Protein AF-A0A2J8AKF8-F1 (afdb_monomer)

pLDDT: mean 73.06, std 9.05, range [46.09, 87.94]

Sequence (111 aa):
IVLCKHRLGMICAAQGDHRSALQLLRDSRQHFGGAAEQAMLAKEADIGLAMAKFRAVDAAREPTARRLELQHEALELIRTEIEALAAAIGQGHMLVQGATRYYGQLLKLAR

Radius of gyration: 13.88 Å; Cα contacts (8 Å, |Δi|>4): 115; chains: 1; bounding box: 32×28×38 Å

Foldseek 3Di:
DLVVLLVVLLVCLVVLVLVSNLVSLVVSLVVLVPDPVSVLSNLLSQLSNLSSQLSPLDPVPDDLVVNLVSNVVSLVSNVVSLVVSCVVPNCPDPSSVVSVVVSVVSVVVSD

Structure (mmCIF, N/CA/C/O backbone):
data_AF-A0A2J8AKF8-F1
#
_entry.id   AF-A0A2J8AKF8-F1
#
loop_
_atom_site.group_PDB
_atom_site.id
_atom_site.type_symbol
_atom_site.label_atom_id
_atom_site.label_alt_id
_atom_site.label_comp_id
_atom_site.label_asym_id
_atom_site.label_entity_id
_atom_site.label_seq_id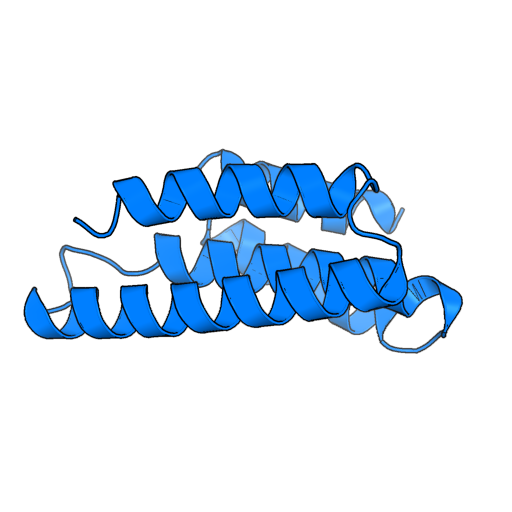
_atom_site.pdbx_PDB_ins_code
_atom_site.Cartn_x
_atom_site.Cartn_y
_atom_site.Cartn_z
_atom_site.occupancy
_atom_site.B_iso_or_equiv
_atom_site.auth_seq_id
_atom_site.auth_comp_id
_atom_site.auth_asym_id
_atom_site.auth_atom_id
_atom_site.pdbx_PDB_model_num
ATOM 1 N N . ILE A 1 1 ? 9.772 -17.707 -12.324 1.00 46.09 1 ILE A N 1
ATOM 2 C CA . ILE A 1 1 ? 8.481 -17.761 -11.579 1.00 46.09 1 ILE A CA 1
ATOM 3 C C . ILE A 1 1 ? 8.472 -16.676 -10.480 1.00 46.09 1 ILE A C 1
ATOM 5 O O . ILE A 1 1 ? 8.230 -16.951 -9.316 1.00 46.09 1 ILE A O 1
ATOM 9 N N . VAL A 1 2 ? 8.779 -15.418 -10.820 1.00 50.19 2 VAL A N 1
ATOM 10 C CA . VAL A 1 2 ? 8.905 -14.320 -9.829 1.00 50.19 2 VAL A CA 1
ATOM 11 C C . VAL A 1 2 ? 7.640 -13.454 -9.807 1.00 50.19 2 VAL A C 1
ATOM 13 O O . VAL A 1 2 ? 7.127 -13.131 -8.740 1.00 50.19 2 VAL A O 1
ATOM 16 N N . LEU A 1 3 ? 7.033 -13.247 -10.983 1.00 52.66 3 LEU A N 1
ATOM 17 C CA . LEU A 1 3 ? 5.666 -12.734 -11.160 1.00 52.66 3 LEU A CA 1
ATOM 18 C C . LEU A 1 3 ? 4.625 -13.469 -10.300 1.00 52.66 3 LEU A C 1
ATOM 20 O O . LEU A 1 3 ? 3.659 -12.853 -9.862 1.00 52.66 3 LEU A O 1
ATOM 24 N N . CYS A 1 4 ? 4.830 -14.762 -10.012 1.00 62.22 4 CYS A N 1
ATOM 25 C CA . CYS A 1 4 ? 3.920 -15.519 -9.156 1.00 62.22 4 CYS A CA 1
ATOM 26 C C . CYS A 1 4 ? 3.883 -14.989 -7.725 1.00 62.22 4 CYS A C 1
ATOM 28 O O . CYS A 1 4 ? 2.789 -14.859 -7.200 1.00 62.22 4 CYS A O 1
ATOM 30 N N . LYS A 1 5 ? 5.024 -14.666 -7.099 1.00 66.56 5 LYS A N 1
ATOM 31 C CA . LYS A 1 5 ? 5.053 -14.257 -5.682 1.00 66.56 5 LYS A CA 1
ATOM 32 C C . LYS A 1 5 ? 4.472 -12.864 -5.476 1.00 66.56 5 LYS A C 1
ATOM 34 O O . LYS A 1 5 ? 3.662 -12.685 -4.576 1.00 66.56 5 LYS A O 1
ATOM 39 N N . HIS A 1 6 ? 4.820 -11.917 -6.350 1.00 64.81 6 HIS A N 1
ATOM 40 C CA . HIS A 1 6 ? 4.238 -10.572 -6.346 1.00 64.81 6 HIS A CA 1
ATOM 41 C C . HIS A 1 6 ? 2.715 -10.625 -6.495 1.00 64.81 6 HIS A C 1
ATOM 43 O O . HIS A 1 6 ? 1.970 -10.112 -5.664 1.00 64.81 6 HIS A O 1
ATOM 49 N N . ARG A 1 7 ? 2.244 -11.336 -7.525 1.00 64.38 7 ARG A N 1
ATOM 50 C CA . ARG A 1 7 ? 0.817 -11.438 -7.828 1.00 64.38 7 ARG A CA 1
ATOM 51 C C . ARG A 1 7 ? 0.058 -12.218 -6.755 1.00 64.38 7 ARG A C 1
ATOM 53 O O . ARG A 1 7 ? -1.040 -11.806 -6.400 1.00 64.38 7 ARG A O 1
ATOM 60 N N . LEU A 1 8 ? 0.646 -13.279 -6.187 1.00 69.69 8 LEU A N 1
ATOM 61 C CA . LEU A 1 8 ? 0.079 -13.957 -5.016 1.00 69.69 8 LEU A CA 1
ATOM 62 C C . LEU A 1 8 ? 0.010 -13.016 -3.813 1.00 69.69 8 LEU A C 1
ATOM 64 O O . LEU A 1 8 ? -1.014 -12.985 -3.148 1.00 69.69 8 LEU A O 1
ATOM 68 N N . GLY A 1 9 ? 1.059 -12.234 -3.548 1.00 69.75 9 GLY A N 1
ATOM 69 C CA . GLY A 1 9 ? 1.085 -11.278 -2.442 1.00 69.75 9 GLY A CA 1
ATOM 70 C C . GLY A 1 9 ? -0.034 -10.243 -2.551 1.00 69.75 9 GLY A C 1
ATOM 71 O O . GLY A 1 9 ? -0.735 -9.985 -1.575 1.00 69.75 9 GLY A O 1
ATOM 72 N N . MET A 1 10 ? -0.272 -9.733 -3.761 1.00 69.94 10 MET A N 1
ATOM 73 C CA . MET A 1 10 ? -1.398 -8.842 -4.056 1.00 69.94 10 MET A CA 1
ATOM 74 C C . MET A 1 10 ? -2.760 -9.535 -3.888 1.00 69.94 10 MET A C 1
ATOM 76 O O . MET A 1 10 ? -3.686 -8.939 -3.341 1.00 69.94 10 MET A O 1
ATOM 80 N N . ILE A 1 11 ? -2.893 -10.799 -4.305 1.00 68.56 11 ILE A N 1
ATOM 81 C CA . ILE A 1 11 ? -4.125 -11.585 -4.117 1.00 68.56 11 ILE A CA 1
ATOM 82 C C . ILE A 1 11 ? -4.391 -11.836 -2.626 1.00 68.56 11 ILE A C 1
ATOM 84 O O . ILE A 1 11 ? -5.504 -11.597 -2.166 1.00 68.56 11 ILE A O 1
ATOM 88 N N . CYS A 1 12 ? -3.381 -12.242 -1.855 1.00 68.88 12 CYS A N 1
ATOM 89 C CA . CYS A 1 12 ? -3.478 -12.408 -0.405 1.00 68.88 12 CYS A CA 1
ATOM 90 C C . CYS A 1 12 ? -3.881 -11.089 0.271 1.00 68.88 12 CYS A C 1
ATOM 92 O O . CYS A 1 12 ? -4.768 -11.081 1.122 1.00 68.88 12 CYS A O 1
ATOM 94 N N . ALA A 1 13 ? -3.308 -9.959 -0.164 1.00 66.62 13 ALA A N 1
ATOM 95 C CA . ALA A 1 13 ? -3.668 -8.640 0.354 1.00 66.62 13 ALA A CA 1
ATOM 96 C C . ALA A 1 13 ? -5.141 -8.299 0.083 1.00 66.62 13 ALA A C 1
ATOM 98 O O . ALA A 1 13 ? -5.814 -7.752 0.958 1.00 66.62 13 ALA A O 1
ATOM 99 N N . ALA A 1 14 ? -5.644 -8.636 -1.108 1.00 64.12 14 ALA A N 1
ATOM 100 C CA . ALA A 1 14 ? -7.037 -8.425 -1.491 1.00 64.12 14 ALA A CA 1
ATOM 101 C C . ALA A 1 14 ? -8.011 -9.359 -0.752 1.00 64.12 14 ALA A C 1
ATOM 103 O O . ALA A 1 14 ? -9.133 -8.957 -0.456 1.00 64.12 14 ALA A O 1
ATOM 104 N N . GLN A 1 15 ? -7.589 -10.584 -0.429 1.00 67.69 15 GLN A N 1
ATOM 105 C CA . GLN A 1 15 ? -8.412 -11.590 0.253 1.00 67.69 15 GLN A CA 1
ATOM 106 C C . GLN A 1 15 ? -8.420 -11.462 1.784 1.00 67.69 15 GLN A C 1
ATOM 108 O O . GLN A 1 15 ? -9.110 -12.225 2.452 1.00 67.69 15 GLN A O 1
ATOM 113 N N . GLY A 1 16 ? -7.682 -10.505 2.352 1.00 60.28 16 GLY A N 1
ATOM 114 C CA . GLY A 1 16 ? -7.607 -10.322 3.804 1.00 60.28 16 GLY A CA 1
ATOM 115 C C . GLY A 1 16 ? -6.474 -11.094 4.488 1.00 60.28 16 GLY A C 1
ATOM 116 O O . GLY A 1 16 ? -6.261 -10.941 5.688 1.00 60.28 16 GLY A O 1
ATOM 117 N N . ASP A 1 17 ? -5.697 -11.888 3.747 1.00 73.06 17 ASP A N 1
ATOM 118 C CA . ASP A 1 17 ? -4.510 -12.564 4.273 1.00 73.06 17 ASP A CA 1
ATOM 119 C C . ASP A 1 17 ? -3.294 -11.628 4.228 1.00 73.06 17 ASP A C 1
ATOM 121 O O . ASP A 1 17 ? -2.377 -11.734 3.405 1.00 73.06 17 ASP A O 1
ATOM 125 N N . HIS A 1 18 ? -3.307 -10.653 5.134 1.00 74.62 18 HIS A N 1
ATOM 126 C CA . HIS A 1 18 ? -2.286 -9.611 5.204 1.00 74.62 18 HIS A CA 1
ATOM 127 C C . HIS A 1 18 ? -0.923 -10.142 5.658 1.00 74.62 18 HIS A C 1
ATOM 129 O O . HIS A 1 18 ? 0.109 -9.573 5.298 1.00 74.62 18 HIS A O 1
ATOM 135 N N . ARG A 1 19 ? -0.897 -11.248 6.412 1.00 73.62 19 ARG A N 1
ATOM 136 C CA . ARG A 1 19 ? 0.345 -11.879 6.872 1.00 73.62 19 ARG A CA 1
ATOM 137 C C . ARG A 1 19 ? 1.090 -12.516 5.703 1.00 73.62 19 ARG A C 1
ATOM 139 O O . ARG A 1 19 ? 2.270 -12.217 5.514 1.00 73.62 19 ARG A O 1
ATOM 146 N N . SER A 1 20 ? 0.402 -13.328 4.902 1.00 71.62 20 SER A N 1
ATOM 147 C CA . SER A 1 20 ? 0.994 -13.924 3.702 1.00 71.62 20 SER A CA 1
ATOM 148 C C . SER A 1 20 ? 1.343 -12.851 2.676 1.00 71.62 20 SER A C 1
ATOM 150 O O . SER A 1 20 ? 2.423 -12.899 2.091 1.00 71.62 20 SER A O 1
ATOM 152 N N . ALA A 1 21 ? 0.496 -11.826 2.520 1.00 71.38 21 ALA A N 1
ATOM 153 C CA . ALA A 1 21 ? 0.789 -10.683 1.657 1.00 71.38 21 ALA A CA 1
ATOM 154 C C . ALA A 1 21 ? 2.098 -9.979 2.038 1.00 71.38 21 ALA A C 1
ATOM 156 O O . ALA A 1 21 ? 2.952 -9.764 1.181 1.00 71.38 21 ALA A O 1
ATOM 157 N N . LEU A 1 22 ? 2.290 -9.663 3.324 1.00 72.12 22 LEU A N 1
ATOM 158 C CA . LEU A 1 22 ? 3.507 -9.011 3.815 1.00 72.12 22 LEU A CA 1
ATOM 159 C C . LEU A 1 22 ? 4.760 -9.833 3.516 1.00 72.12 22 LEU A C 1
ATOM 161 O O . LEU A 1 22 ? 5.774 -9.269 3.110 1.00 72.12 22 LEU A O 1
ATOM 165 N N . GLN A 1 23 ? 4.700 -11.148 3.715 1.00 75.94 23 GLN A N 1
ATOM 166 C CA . GLN A 1 23 ? 5.837 -12.028 3.465 1.00 75.94 23 GLN A CA 1
ATOM 167 C C . GLN A 1 23 ? 6.146 -12.127 1.965 1.00 75.94 23 GLN A C 1
ATOM 169 O O . GLN A 1 23 ? 7.276 -11.888 1.547 1.00 75.94 23 GLN A O 1
ATOM 174 N N . LEU A 1 24 ? 5.129 -12.387 1.144 1.00 75.75 24 LEU A N 1
ATOM 175 C CA . LEU A 1 24 ? 5.275 -12.550 -0.303 1.00 75.75 24 LEU A CA 1
ATOM 176 C C . LEU A 1 24 ? 5.748 -11.266 -0.997 1.00 75.75 24 LEU A C 1
ATOM 178 O O . LEU A 1 24 ? 6.572 -11.329 -1.910 1.00 75.75 24 LEU A O 1
ATOM 182 N N . LEU A 1 25 ? 5.264 -10.103 -0.551 1.00 70.44 25 LEU A N 1
ATOM 183 C CA . LEU A 1 25 ? 5.660 -8.808 -1.103 1.00 70.44 25 LEU A CA 1
ATOM 184 C C . LEU A 1 25 ? 7.054 -8.373 -0.626 1.00 70.44 25 LEU A C 1
ATOM 186 O O . LEU A 1 25 ? 7.793 -7.787 -1.414 1.00 70.44 25 LEU A O 1
ATOM 190 N N . ARG A 1 26 ? 7.470 -8.712 0.607 1.00 72.50 26 ARG A N 1
ATOM 191 C CA . ARG A 1 26 ? 8.862 -8.505 1.063 1.00 72.50 26 ARG A CA 1
ATOM 192 C C . ARG A 1 26 ? 9.853 -9.330 0.255 1.00 72.50 26 ARG A C 1
ATOM 194 O O . ARG A 1 26 ? 10.850 -8.781 -0.210 1.00 72.50 26 ARG A O 1
ATOM 201 N N . ASP A 1 27 ? 9.554 -10.609 0.056 1.00 73.06 27 ASP A N 1
ATOM 202 C CA . ASP A 1 27 ? 10.389 -11.506 -0.744 1.00 73.06 27 ASP A CA 1
ATOM 203 C C . ASP A 1 27 ? 10.466 -11.031 -2.200 1.00 73.06 27 ASP A C 1
ATOM 205 O O . ASP A 1 27 ? 11.533 -11.040 -2.812 1.00 73.06 27 ASP A O 1
ATOM 209 N N . SER A 1 28 ? 9.333 -10.575 -2.747 1.00 71.19 28 SER A N 1
ATOM 210 C CA . SER A 1 28 ? 9.259 -9.966 -4.077 1.00 71.19 28 SER A CA 1
ATOM 211 C C . SER A 1 28 ? 10.164 -8.732 -4.170 1.00 71.19 28 SER A C 1
ATOM 213 O O . SER A 1 28 ? 11.024 -8.655 -5.047 1.00 71.19 28 SER A O 1
ATOM 215 N N . ARG A 1 29 ? 10.051 -7.802 -3.214 1.00 70.81 29 ARG A N 1
ATOM 216 C CA . ARG A 1 29 ? 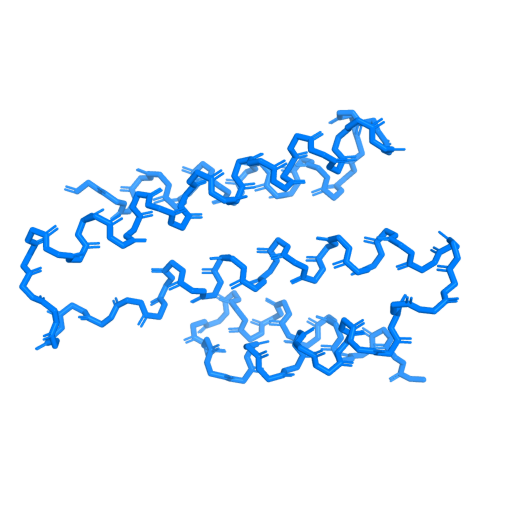10.861 -6.577 -3.164 1.00 70.81 29 ARG A CA 1
ATOM 217 C C . ARG A 1 29 ? 12.360 -6.869 -3.077 1.00 70.81 29 ARG A C 1
ATOM 219 O O . ARG A 1 29 ? 13.132 -6.249 -3.803 1.00 70.81 29 ARG A O 1
ATOM 226 N N . GLN A 1 30 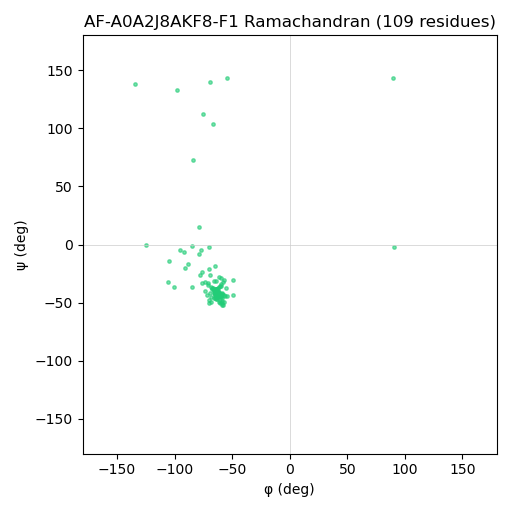? 12.782 -7.802 -2.219 1.00 71.25 30 GLN A N 1
ATOM 227 C CA . GLN A 1 30 ? 14.197 -8.184 -2.109 1.00 71.25 30 GLN A CA 1
ATOM 228 C C . GLN A 1 30 ? 14.749 -8.741 -3.422 1.00 71.25 30 GLN A C 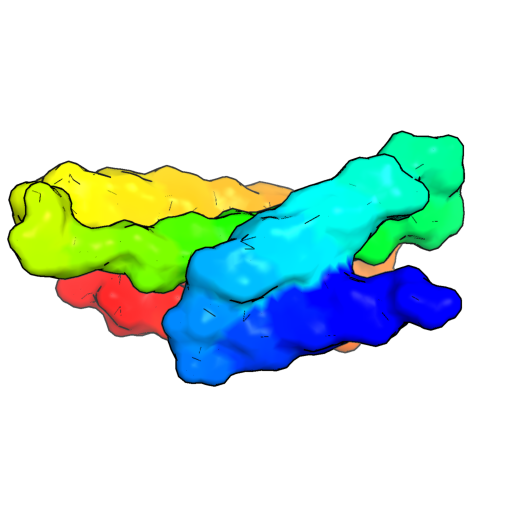1
ATOM 230 O O . GLN A 1 30 ? 15.899 -8.480 -3.763 1.00 71.25 30 GLN A O 1
ATOM 235 N N . HIS A 1 31 ? 13.929 -9.471 -4.175 1.00 68.38 31 HIS A N 1
ATOM 236 C CA . HIS A 1 31 ? 14.336 -10.035 -5.455 1.00 68.38 31 HIS A CA 1
ATOM 237 C C . HIS A 1 31 ? 14.450 -8.982 -6.570 1.00 68.38 31 HIS A C 1
ATOM 239 O O . HIS A 1 31 ? 15.297 -9.116 -7.446 1.00 68.38 31 HIS A O 1
ATOM 245 N N . PHE A 1 32 ? 13.622 -7.932 -6.532 1.00 65.56 32 PHE A N 1
ATOM 246 C CA . PHE A 1 32 ? 13.556 -6.890 -7.567 1.00 65.56 32 PHE A CA 1
ATOM 247 C C . PHE A 1 32 ? 14.398 -5.633 -7.280 1.00 65.56 32 PHE A C 1
ATOM 249 O O . PHE A 1 32 ? 14.504 -4.758 -8.136 1.00 65.56 32 PHE A O 1
ATOM 256 N N . GLY A 1 33 ? 15.032 -5.530 -6.109 1.00 58.84 33 GLY A N 1
ATOM 257 C CA . GLY A 1 33 ? 15.821 -4.356 -5.707 1.00 58.84 33 GLY A CA 1
ATOM 258 C C . GLY A 1 33 ? 17.141 -4.135 -6.465 1.00 58.84 33 GLY A C 1
ATOM 259 O O . GLY A 1 33 ? 17.833 -3.165 -6.171 1.00 58.84 33 GLY A O 1
ATOM 260 N N . GLY A 1 34 ? 17.515 -5.017 -7.403 1.00 57.25 34 GLY A N 1
ATOM 261 C CA . GLY A 1 34 ? 18.837 -5.025 -8.046 1.00 57.25 34 GLY A CA 1
ATOM 262 C C . GLY A 1 34 ? 18.922 -4.497 -9.486 1.00 57.25 34 GLY A C 1
ATOM 263 O O . GLY A 1 34 ? 20.032 -4.254 -9.951 1.00 57.25 34 GLY A O 1
ATOM 264 N N . ALA A 1 35 ? 17.810 -4.310 -10.211 1.00 54.59 35 ALA A N 1
ATOM 265 C CA . ALA A 1 35 ? 17.839 -3.916 -11.628 1.00 54.59 35 ALA A CA 1
ATOM 266 C C . ALA A 1 35 ? 16.849 -2.783 -11.953 1.00 54.59 35 ALA A C 1
ATOM 268 O O . ALA A 1 35 ? 15.703 -2.799 -11.510 1.00 54.59 35 ALA A O 1
ATOM 269 N N . ALA A 1 36 ? 17.271 -1.809 -12.769 1.00 54.47 36 ALA A N 1
ATOM 270 C CA . ALA A 1 36 ? 16.498 -0.599 -13.080 1.00 54.47 36 ALA A CA 1
ATOM 271 C C . ALA A 1 36 ? 15.131 -0.875 -13.746 1.00 54.47 36 ALA A C 1
ATOM 273 O O . ALA A 1 36 ? 14.157 -0.195 -13.439 1.00 54.47 36 ALA A O 1
ATOM 274 N N . GLU A 1 37 ? 15.014 -1.916 -14.580 1.00 51.06 37 GLU A N 1
ATOM 275 C CA . GLU A 1 37 ? 13.727 -2.351 -15.161 1.00 51.06 37 GLU A CA 1
ATOM 276 C C . GLU A 1 37 ? 12.783 -2.995 -14.128 1.00 51.06 37 GLU A C 1
ATOM 278 O O . GLU A 1 37 ? 11.566 -3.016 -14.306 1.00 51.06 37 GLU A O 1
ATOM 283 N N . GLN A 1 38 ? 13.322 -3.483 -13.009 1.00 58.38 38 GLN A N 1
ATOM 284 C CA . GLN A 1 38 ? 12.571 -4.115 -11.921 1.00 58.38 38 GLN A CA 1
ATOM 285 C C . GLN A 1 38 ? 12.149 -3.116 -10.834 1.00 58.38 38 GLN A C 1
ATOM 287 O O . GLN A 1 38 ? 11.339 -3.452 -9.967 1.00 58.38 38 GLN A O 1
ATOM 292 N N . ALA A 1 39 ? 12.609 -1.864 -10.927 1.00 61.66 39 ALA A N 1
ATOM 293 C CA . ALA A 1 39 ? 12.220 -0.780 -10.031 1.00 61.66 39 ALA A CA 1
ATOM 294 C C . ALA A 1 39 ? 10.698 -0.541 -10.025 1.00 61.66 39 ALA A C 1
ATOM 296 O O . ALA A 1 39 ? 10.134 -0.206 -8.987 1.00 61.66 39 ALA A O 1
ATOM 297 N N . MET A 1 40 ? 10.009 -0.775 -11.151 1.00 64.12 40 MET A N 1
ATOM 298 C CA . MET A 1 40 ? 8.542 -0.700 -11.218 1.00 64.12 40 MET A CA 1
ATOM 299 C C . MET A 1 40 ? 7.855 -1.768 -10.360 1.00 64.12 40 MET A C 1
ATOM 301 O O . MET A 1 40 ? 6.904 -1.461 -9.647 1.00 64.12 40 MET A O 1
ATOM 305 N N . LEU A 1 41 ? 8.353 -3.006 -10.392 1.00 64.81 41 LEU A N 1
ATOM 306 C CA . LEU A 1 41 ? 7.798 -4.116 -9.611 1.00 64.81 41 LEU A CA 1
ATOM 307 C C . LEU A 1 41 ? 8.100 -3.951 -8.119 1.00 64.81 41 LEU A C 1
ATOM 309 O O . LEU A 1 41 ? 7.261 -4.271 -7.280 1.00 64.81 41 LEU A O 1
ATOM 313 N N . ALA A 1 42 ? 9.271 -3.401 -7.788 1.00 65.62 42 ALA A N 1
ATOM 314 C CA . ALA A 1 42 ? 9.607 -3.031 -6.419 1.00 65.62 42 ALA A CA 1
ATOM 315 C C . ALA A 1 42 ? 8.649 -1.955 -5.876 1.00 65.62 42 ALA A C 1
ATOM 317 O O . ALA A 1 42 ? 8.104 -2.130 -4.789 1.00 65.62 42 ALA A O 1
ATOM 318 N N . LYS A 1 43 ? 8.357 -0.907 -6.664 1.00 67.44 43 LYS A N 1
ATOM 319 C CA . LYS A 1 43 ? 7.379 0.128 -6.285 1.00 67.44 43 LYS A CA 1
ATOM 320 C C . LYS A 1 43 ? 5.964 -0.425 -6.126 1.00 67.44 43 LYS A C 1
ATOM 322 O O . LYS A 1 43 ? 5.260 -0.070 -5.187 1.00 67.44 43 LYS A O 1
ATOM 327 N N . GLU A 1 44 ? 5.535 -1.322 -7.011 1.00 67.81 44 GLU A N 1
ATOM 328 C CA . GLU A 1 44 ? 4.225 -1.967 -6.882 1.00 67.81 44 GLU A CA 1
ATOM 329 C C . GLU A 1 44 ? 4.144 -2.834 -5.612 1.00 67.81 44 GLU A C 1
ATOM 331 O O . GLU A 1 44 ? 3.124 -2.842 -4.918 1.00 67.81 44 GLU A O 1
ATOM 336 N N . ALA A 1 45 ? 5.233 -3.526 -5.264 1.00 67.06 45 ALA A N 1
ATOM 337 C CA . ALA A 1 45 ? 5.323 -4.291 -4.025 1.00 67.06 45 ALA A CA 1
ATOM 338 C C . ALA A 1 45 ? 5.298 -3.389 -2.782 1.00 67.06 45 ALA A C 1
ATOM 340 O O . ALA A 1 45 ? 4.661 -3.749 -1.792 1.00 67.06 45 ALA A O 1
ATOM 341 N N . ASP A 1 46 ? 5.929 -2.213 -2.835 1.00 68.75 46 ASP A N 1
ATOM 342 C CA . ASP A 1 46 ? 5.910 -1.226 -1.751 1.00 68.75 46 ASP A CA 1
ATOM 343 C C . ASP A 1 46 ? 4.502 -0.685 -1.488 1.00 68.75 46 ASP A C 1
ATOM 345 O O . ASP A 1 46 ? 4.067 -0.629 -0.332 1.00 68.75 46 ASP A O 1
ATOM 349 N N . ILE A 1 47 ? 3.739 -0.414 -2.550 1.00 70.06 47 ILE A N 1
ATOM 350 C CA . ILE A 1 47 ? 2.321 -0.052 -2.451 1.00 70.06 47 ILE A CA 1
ATOM 351 C C . ILE A 1 47 ? 1.526 -1.183 -1.788 1.00 70.06 47 ILE A C 1
ATOM 353 O O . ILE A 1 47 ? 0.810 -0.948 -0.811 1.00 70.06 47 ILE A O 1
ATOM 357 N N . GLY A 1 48 ? 1.678 -2.423 -2.264 1.00 69.94 48 GLY A N 1
ATOM 358 C CA . GLY A 1 48 ? 1.003 -3.580 -1.671 1.00 69.94 48 GLY A CA 1
ATOM 359 C C . GLY A 1 48 ? 1.367 -3.790 -0.195 1.00 69.94 48 GLY A C 1
ATOM 360 O O . GLY A 1 48 ? 0.510 -4.135 0.621 1.00 69.94 48 GLY A O 1
ATOM 361 N N . LEU A 1 49 ? 2.620 -3.518 0.179 1.00 70.00 49 LEU A N 1
ATOM 362 C CA . LEU A 1 49 ? 3.101 -3.625 1.553 1.00 70.00 49 LEU A CA 1
ATOM 363 C C . LEU A 1 49 ? 2.466 -2.567 2.460 1.00 70.00 49 LEU A C 1
ATOM 365 O O . LEU A 1 49 ? 2.041 -2.877 3.575 1.00 70.00 49 LEU A O 1
ATOM 369 N N . ALA A 1 50 ? 2.399 -1.322 1.993 1.00 70.31 50 ALA A N 1
ATOM 370 C CA . ALA A 1 50 ? 1.783 -0.226 2.727 1.00 70.31 50 ALA A CA 1
ATOM 371 C C . ALA A 1 50 ? 0.273 -0.467 2.917 1.00 70.31 50 ALA A C 1
ATOM 373 O O . ALA A 1 50 ? -0.258 -0.285 4.014 1.00 70.31 50 ALA A O 1
ATOM 374 N N . MET A 1 51 ? -0.400 -1.015 1.901 1.00 71.50 51 MET A N 1
ATOM 375 C CA . MET A 1 51 ? -1.803 -1.435 1.989 1.00 71.50 51 MET A CA 1
ATOM 376 C C . MET A 1 51 ? -2.018 -2.584 2.979 1.00 71.50 51 MET A C 1
ATOM 378 O O . MET A 1 51 ? -2.965 -2.555 3.769 1.00 71.50 51 MET A O 1
ATOM 382 N N . ALA A 1 52 ? -1.139 -3.588 2.971 1.00 71.12 52 ALA A N 1
ATOM 383 C CA . ALA A 1 52 ? -1.205 -4.688 3.926 1.00 71.12 52 ALA A CA 1
ATOM 384 C C . ALA A 1 52 ? -0.997 -4.193 5.365 1.00 71.12 52 ALA A C 1
ATOM 386 O O . ALA A 1 52 ? -1.707 -4.638 6.261 1.00 71.12 52 ALA A O 1
ATOM 387 N N . LYS A 1 53 ? -0.092 -3.228 5.587 1.00 71.31 53 LYS A N 1
ATOM 388 C CA . LYS A 1 53 ? 0.102 -2.591 6.900 1.00 71.31 53 LYS A CA 1
ATOM 389 C C . LYS A 1 53 ? -1.155 -1.876 7.388 1.00 71.31 53 LYS A C 1
ATOM 391 O O . LYS A 1 53 ? -1.532 -2.090 8.532 1.00 71.31 53 LYS A O 1
ATOM 396 N N . PHE A 1 54 ? -1.827 -1.103 6.530 1.00 75.00 54 PHE A N 1
ATOM 397 C CA . PHE A 1 54 ? -3.085 -0.432 6.887 1.00 75.00 54 PHE A CA 1
ATOM 398 C C . PHE A 1 54 ? -4.148 -1.430 7.371 1.00 75.00 54 PHE A C 1
ATOM 400 O O . PHE A 1 54 ? -4.836 -1.200 8.363 1.00 75.00 54 PHE A O 1
ATOM 407 N N . ARG A 1 55 ? -4.281 -2.558 6.669 1.00 71.75 55 ARG A N 1
ATOM 408 C CA . ARG A 1 55 ? -5.276 -3.588 6.990 1.00 71.75 55 ARG A CA 1
ATOM 409 C C . ARG A 1 55 ? -4.879 -4.483 8.165 1.00 71.75 55 ARG A C 1
ATOM 411 O O . ARG A 1 55 ? -5.753 -5.034 8.822 1.00 71.75 55 ARG A O 1
ATOM 418 N N . ALA A 1 56 ? -3.581 -4.631 8.420 1.00 73.00 56 ALA A N 1
ATOM 419 C CA . ALA A 1 56 ? -3.050 -5.406 9.536 1.00 73.00 56 ALA A CA 1
ATOM 420 C C . ALA A 1 56 ? -3.159 -4.681 10.888 1.00 73.00 56 ALA A C 1
ATOM 422 O O . ALA A 1 56 ? -2.822 -5.283 11.907 1.00 73.00 56 ALA A O 1
ATOM 423 N N . VAL A 1 57 ? -3.609 -3.418 10.920 1.00 72.75 57 VAL A N 1
ATOM 424 C CA . VAL A 1 57 ? -3.885 -2.722 12.181 1.00 72.75 57 VAL A CA 1
ATOM 425 C C . VAL A 1 57 ? -5.066 -3.407 12.871 1.00 72.75 57 VAL A C 1
ATOM 427 O O . VAL A 1 57 ? -6.222 -3.258 12.476 1.00 72.75 57 VAL A O 1
ATOM 430 N N . ASP A 1 58 ? -4.747 -4.193 13.896 1.00 67.12 58 ASP A N 1
ATOM 431 C CA . ASP A 1 58 ? -5.704 -5.000 14.640 1.00 67.12 58 ASP A CA 1
ATOM 432 C C . ASP A 1 58 ? -6.543 -4.122 15.578 1.00 67.12 58 ASP A C 1
ATOM 434 O O . ASP A 1 58 ? -6.058 -3.574 16.572 1.00 67.12 58 ASP A O 1
ATOM 438 N N . ALA A 1 59 ? -7.833 -4.018 15.263 1.00 63.00 59 ALA A N 1
ATOM 439 C CA . ALA A 1 59 ? -8.800 -3.256 16.042 1.00 63.00 59 ALA A CA 1
ATOM 440 C C . ALA A 1 59 ? -9.034 -3.805 17.459 1.00 63.00 59 ALA A C 1
ATOM 442 O O . ALA A 1 59 ? -9.554 -3.070 18.294 1.00 63.00 59 ALA A O 1
ATOM 443 N N . ALA A 1 60 ? -8.681 -5.065 17.732 1.00 63.25 60 ALA A N 1
ATOM 444 C CA . ALA A 1 60 ? -8.838 -5.681 19.047 1.00 63.25 60 ALA A CA 1
ATOM 445 C C . ALA A 1 60 ? -7.627 -5.456 19.969 1.00 63.25 60 ALA A C 1
ATOM 447 O O . ALA A 1 60 ? -7.740 -5.655 21.178 1.00 63.25 60 ALA A O 1
ATOM 448 N N . ARG A 1 61 ? -6.472 -5.062 19.417 1.00 70.56 61 ARG A N 1
ATOM 449 C CA . ARG A 1 61 ? -5.220 -4.874 20.172 1.00 70.56 61 ARG A CA 1
ATOM 450 C C . ARG A 1 61 ? -4.843 -3.416 20.386 1.00 70.56 61 ARG A C 1
ATOM 452 O O . ARG A 1 61 ? -4.245 -3.105 21.411 1.00 70.56 61 ARG A O 1
ATOM 459 N N . GLU A 1 62 ? -5.180 -2.542 19.444 1.00 76.06 62 GLU A N 1
ATOM 460 C CA . GLU A 1 62 ? -4.799 -1.132 19.507 1.00 76.06 62 GLU A CA 1
ATOM 461 C C . GLU A 1 62 ? -5.941 -0.258 20.053 1.00 76.06 62 GLU A C 1
ATOM 463 O O . GLU A 1 62 ? -7.075 -0.360 19.572 1.00 76.06 62 GLU A O 1
ATOM 468 N N . PRO A 1 63 ? -5.669 0.655 21.007 1.00 80.88 63 PRO A N 1
ATOM 469 C CA . PRO A 1 63 ? -6.625 1.685 21.400 1.00 80.88 63 PRO A CA 1
ATOM 470 C C . PRO A 1 63 ? -7.097 2.491 20.183 1.00 80.88 63 PRO A C 1
ATOM 472 O O . PRO A 1 63 ? -6.300 2.803 19.298 1.00 80.88 63 PRO A O 1
ATOM 475 N N . THR A 1 64 ? -8.371 2.896 20.151 1.00 78.12 64 THR A N 1
ATOM 476 C CA . THR A 1 64 ? -8.990 3.570 18.991 1.00 78.12 64 THR A CA 1
ATOM 477 C C . THR A 1 64 ? -8.168 4.743 18.450 1.00 78.12 64 THR A C 1
ATOM 479 O O . THR A 1 64 ? -8.004 4.851 17.237 1.00 78.12 64 THR A O 1
ATOM 482 N N . ALA A 1 65 ? -7.619 5.587 19.329 1.00 81.69 65 ALA A N 1
ATOM 483 C CA . ALA A 1 65 ? -6.781 6.720 18.933 1.00 81.69 65 ALA A CA 1
ATOM 484 C C . ALA A 1 65 ? -5.485 6.269 18.238 1.00 81.69 65 ALA A C 1
ATOM 486 O O . ALA A 1 65 ? -5.158 6.762 17.161 1.00 81.69 65 ALA A O 1
ATOM 487 N N . ARG A 1 66 ? -4.798 5.262 18.795 1.00 80.88 66 ARG A N 1
ATOM 488 C CA . ARG A 1 66 ? -3.553 4.730 18.230 1.00 80.88 66 ARG A CA 1
ATOM 489 C C . ARG A 1 66 ? -3.786 4.012 16.904 1.00 80.88 66 ARG A C 1
ATOM 491 O O . ARG A 1 66 ? -3.006 4.160 15.969 1.00 80.88 66 ARG A O 1
ATOM 498 N N . ARG A 1 67 ? -4.896 3.281 16.793 1.00 80.69 67 ARG A N 1
ATOM 499 C CA . ARG A 1 67 ? -5.329 2.651 15.542 1.00 80.69 67 ARG A CA 1
ATOM 500 C C . ARG A 1 67 ? -5.529 3.683 14.431 1.00 80.69 67 ARG A C 1
ATOM 502 O O . ARG A 1 67 ? -5.064 3.452 13.320 1.00 80.69 67 ARG A O 1
ATOM 509 N N . LEU A 1 68 ? -6.205 4.796 14.726 1.00 81.06 68 LEU A N 1
ATOM 510 C CA . LEU A 1 68 ? -6.448 5.862 13.749 1.00 81.06 68 LEU A CA 1
ATOM 511 C C . LEU A 1 68 ? -5.149 6.552 13.321 1.00 81.06 68 LEU A C 1
ATOM 513 O O . LEU A 1 68 ? -4.972 6.801 12.133 1.00 81.06 68 LEU A O 1
ATOM 517 N N . GLU A 1 69 ? -4.221 6.801 14.250 1.00 84.31 69 GLU A N 1
ATOM 518 C CA . GLU A 1 69 ? -2.882 7.311 13.918 1.00 84.31 69 GLU A CA 1
ATOM 519 C C . GLU A 1 69 ? -2.137 6.370 12.966 1.00 84.31 69 GLU A C 1
ATOM 521 O O . GLU A 1 69 ? -1.698 6.795 11.901 1.00 84.31 69 GLU A O 1
ATOM 526 N N . LEU A 1 70 ? -2.055 5.077 13.300 1.00 81.31 70 LEU A N 1
ATOM 527 C CA . LEU A 1 70 ? -1.365 4.077 12.478 1.00 81.31 70 LEU A CA 1
ATOM 528 C C . LEU A 1 70 ? -2.008 3.920 11.093 1.00 81.31 70 LEU A C 1
AT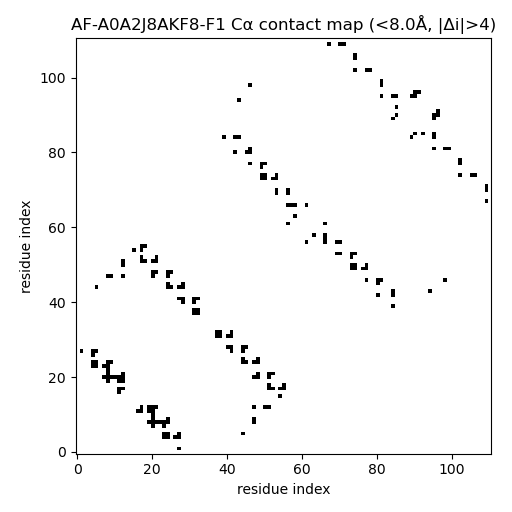OM 530 O O . LEU A 1 70 ? -1.315 3.740 10.090 1.00 81.31 70 LEU A O 1
ATOM 534 N N . GLN A 1 71 ? -3.338 3.997 11.024 1.00 81.88 71 GLN A N 1
ATOM 535 C CA . GLN A 1 71 ? -4.073 3.994 9.764 1.00 81.88 71 GLN A CA 1
ATOM 536 C C . GLN A 1 71 ? -3.784 5.252 8.938 1.00 81.88 71 GLN A C 1
ATOM 538 O O . GLN A 1 71 ? -3.561 5.131 7.735 1.00 81.88 71 GLN A O 1
ATOM 543 N N . HIS A 1 72 ? -3.724 6.435 9.555 1.00 84.31 72 HIS A N 1
ATOM 544 C CA . HIS A 1 72 ? -3.347 7.670 8.864 1.00 84.31 72 HIS A CA 1
ATOM 545 C C . HIS A 1 72 ? -1.906 7.635 8.350 1.00 84.31 72 HIS A C 1
ATOM 547 O O . HIS A 1 72 ? -1.679 7.941 7.182 1.00 84.31 72 HIS A O 1
ATOM 553 N N . GLU A 1 73 ? -0.946 7.208 9.172 1.00 85.00 73 GLU A N 1
ATOM 554 C CA . GLU A 1 73 ? 0.456 7.059 8.760 1.00 85.00 73 GLU A CA 1
ATOM 555 C C . GLU A 1 73 ? 0.585 6.111 7.560 1.00 85.00 73 GLU A C 1
ATOM 557 O O . GLU A 1 73 ? 1.284 6.405 6.588 1.00 85.00 73 GLU A O 1
ATOM 562 N N . ALA A 1 74 ? -0.130 4.982 7.592 1.00 80.81 74 ALA A N 1
ATOM 563 C CA . ALA A 1 74 ? -0.143 4.039 6.483 1.00 80.81 74 ALA A CA 1
ATOM 564 C C . ALA A 1 74 ? -0.788 4.634 5.220 1.00 80.81 74 ALA A C 1
ATOM 566 O O . ALA A 1 74 ? -0.290 4.388 4.122 1.00 80.81 74 ALA A O 1
ATOM 567 N N . LEU A 1 75 ? -1.857 5.429 5.345 1.00 84.81 75 LEU A N 1
ATOM 568 C CA . LEU A 1 75 ? -2.481 6.108 4.205 1.00 84.81 75 LEU A CA 1
ATOM 569 C C . LEU A 1 75 ? -1.543 7.136 3.562 1.00 84.81 75 LEU A C 1
ATOM 571 O O . LEU A 1 75 ? -1.413 7.143 2.339 1.00 84.81 75 LEU A O 1
ATOM 575 N N . GLU A 1 76 ? -0.851 7.952 4.356 1.00 87.44 76 GLU A N 1
ATOM 576 C CA . GLU A 1 76 ? 0.109 8.940 3.844 1.00 87.44 76 GLU A CA 1
ATOM 577 C C . GLU A 1 76 ? 1.276 8.275 3.100 1.00 87.44 76 GLU A C 1
ATOM 579 O O . GLU A 1 76 ? 1.675 8.723 2.020 1.00 87.44 76 GLU A O 1
ATOM 584 N N . LEU A 1 77 ? 1.771 7.148 3.620 1.00 84.19 77 LEU A N 1
ATOM 585 C CA . LEU A 1 77 ? 2.751 6.311 2.924 1.00 84.19 77 LEU A CA 1
ATOM 586 C C . LEU A 1 77 ? 2.209 5.787 1.589 1.00 84.19 77 LEU A C 1
ATOM 588 O O . LEU A 1 77 ? 2.876 5.928 0.567 1.00 84.19 77 LEU A O 1
ATOM 592 N N . ILE A 1 78 ? 0.990 5.233 1.565 1.00 83.12 78 ILE A N 1
ATOM 593 C CA . ILE A 1 78 ? 0.370 4.738 0.324 1.00 83.12 78 ILE A CA 1
ATOM 594 C C . ILE A 1 78 ? 0.235 5.868 -0.701 1.00 83.12 78 ILE A C 1
ATOM 596 O O . ILE A 1 78 ? 0.562 5.664 -1.869 1.00 83.12 78 ILE A O 1
ATOM 600 N N . ARG A 1 79 ? -0.215 7.060 -0.285 1.00 87.50 79 ARG A N 1
ATOM 601 C CA . ARG A 1 79 ? -0.336 8.223 -1.175 1.00 87.50 79 ARG A CA 1
ATOM 602 C C . ARG A 1 79 ? 1.013 8.587 -1.792 1.00 87.50 79 ARG A C 1
ATOM 604 O O . ARG A 1 79 ? 1.103 8.726 -3.009 1.00 87.50 79 ARG A O 1
ATOM 611 N N . THR A 1 80 ? 2.049 8.683 -0.962 1.00 87.50 80 THR A N 1
ATOM 612 C CA . THR A 1 80 ? 3.407 9.046 -1.392 1.00 87.50 80 THR A CA 1
ATOM 613 C C . THR A 1 80 ? 3.951 8.052 -2.422 1.00 87.50 80 THR A C 1
ATOM 615 O O . THR A 1 80 ? 4.493 8.452 -3.452 1.00 87.50 80 THR A O 1
ATOM 618 N N . GLU A 1 81 ? 3.747 6.751 -2.202 1.00 83.50 81 GLU A N 1
ATOM 619 C CA . GLU A 1 81 ? 4.182 5.717 -3.147 1.00 83.50 81 GLU A CA 1
ATOM 620 C C . GLU A 1 81 ? 3.389 5.746 -4.463 1.00 83.50 81 GLU A C 1
ATOM 622 O O . GLU A 1 81 ? 3.963 5.557 -5.537 1.00 83.50 81 GLU A O 1
ATOM 627 N N . ILE A 1 82 ? 2.084 6.041 -4.416 1.00 84.06 82 ILE A N 1
ATOM 628 C CA .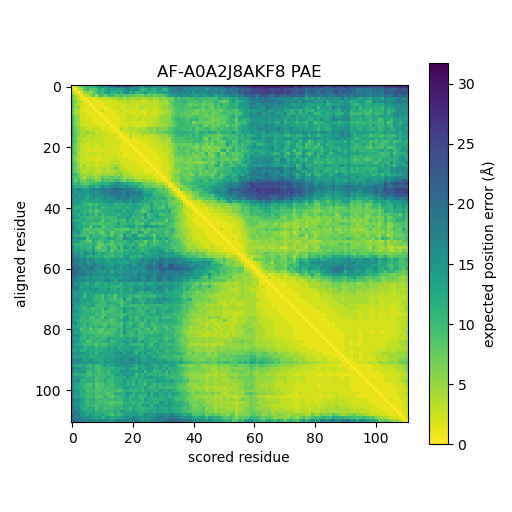 ILE A 1 82 ? 1.259 6.210 -5.623 1.00 84.06 82 ILE A CA 1
ATOM 629 C C . ILE A 1 82 ? 1.735 7.408 -6.445 1.00 84.06 82 ILE A C 1
ATOM 631 O O . ILE A 1 82 ? 1.864 7.293 -7.664 1.00 84.06 82 ILE A O 1
ATOM 635 N N . GLU A 1 83 ? 2.028 8.541 -5.807 1.00 87.94 83 GLU A N 1
ATOM 636 C CA . GLU A 1 83 ? 2.559 9.732 -6.479 1.00 87.94 83 GLU A CA 1
ATOM 637 C C . GLU A 1 83 ? 3.929 9.451 -7.106 1.00 87.94 83 GLU A C 1
ATOM 639 O O . GLU A 1 83 ? 4.160 9.762 -8.278 1.00 87.94 83 GLU A O 1
ATOM 644 N N . ALA A 1 84 ? 4.818 8.780 -6.370 1.00 83.25 84 ALA A N 1
ATOM 645 C CA . ALA A 1 84 ? 6.133 8.391 -6.864 1.00 83.25 84 ALA A CA 1
ATOM 646 C C . ALA A 1 84 ? 6.060 7.357 -8.002 1.00 83.25 84 ALA A C 1
ATOM 648 O O . ALA A 1 84 ? 6.940 7.329 -8.871 1.00 83.25 84 ALA A O 1
ATOM 649 N N . LEU A 1 85 ? 5.051 6.482 -8.004 1.00 79.94 85 LEU A N 1
ATOM 650 C CA . LEU A 1 85 ? 4.770 5.573 -9.112 1.00 79.94 85 LEU A CA 1
ATOM 651 C C . LEU A 1 85 ? 4.251 6.356 -10.321 1.00 79.94 85 LEU A C 1
ATOM 653 O O . LEU A 1 85 ? 4.766 6.193 -11.423 1.00 79.94 85 LEU A O 1
ATOM 657 N N . ALA A 1 86 ? 3.290 7.253 -10.113 1.00 83.88 86 ALA A N 1
ATOM 658 C CA . ALA A 1 86 ? 2.703 8.063 -11.171 1.00 83.88 86 ALA A CA 1
ATOM 659 C C . ALA A 1 86 ? 3.721 8.976 -11.862 1.00 83.88 86 ALA A C 1
ATOM 661 O O . ALA A 1 86 ? 3.668 9.124 -13.082 1.00 83.88 86 ALA A O 1
ATOM 662 N N . ALA A 1 87 ? 4.676 9.530 -11.113 1.00 84.81 87 ALA A N 1
ATOM 663 C CA . ALA A 1 87 ? 5.790 10.293 -11.668 1.00 84.81 87 ALA A CA 1
ATOM 664 C C . ALA A 1 87 ? 6.718 9.437 -12.549 1.00 84.81 87 ALA A C 1
ATOM 666 O O . ALA A 1 87 ? 7.295 9.948 -13.504 1.00 84.81 87 ALA A O 1
ATOM 667 N N . ALA A 1 88 ? 6.855 8.141 -12.250 1.00 79.12 88 ALA A N 1
ATOM 668 C CA . ALA A 1 88 ? 7.742 7.238 -12.980 1.00 79.12 88 ALA A CA 1
ATOM 669 C C . ALA A 1 88 ? 7.103 6.643 -14.246 1.00 79.12 88 ALA A C 1
ATOM 671 O O . ALA A 1 88 ? 7.800 6.452 -15.237 1.00 79.12 88 ALA A O 1
ATOM 672 N N . ILE A 1 89 ? 5.802 6.326 -14.215 1.00 77.00 89 ILE A N 1
ATOM 673 C CA . ILE A 1 89 ? 5.138 5.554 -15.289 1.00 77.00 89 ILE A CA 1
ATOM 674 C C . ILE A 1 89 ? 3.917 6.249 -15.903 1.00 77.00 89 ILE A C 1
ATOM 676 O O . ILE A 1 89 ? 3.293 5.718 -16.821 1.00 77.00 89 ILE A O 1
ATOM 680 N N . GLY A 1 90 ? 3.577 7.440 -15.410 1.00 79.56 90 GLY A N 1
ATOM 681 C CA . GLY A 1 90 ? 2.449 8.243 -15.865 1.00 79.56 90 GLY A CA 1
ATOM 682 C C . GLY A 1 90 ? 1.142 7.956 -15.119 1.00 79.56 90 GLY A C 1
ATOM 683 O O . GLY A 1 90 ? 0.793 6.816 -14.816 1.00 79.56 90 GLY A O 1
ATOM 684 N N . GLN A 1 91 ? 0.362 9.016 -14.886 1.00 82.81 91 GLN A N 1
ATOM 685 C CA . GLN A 1 91 ? -0.931 8.980 -14.178 1.00 82.81 91 GLN A CA 1
ATOM 686 C C . GLN A 1 91 ? -1.987 8.079 -14.850 1.00 82.81 91 GLN A C 1
ATOM 688 O O . GLN A 1 91 ? -2.863 7.527 -14.189 1.00 82.81 91 GLN A O 1
ATOM 693 N N . GLY A 1 92 ? -1.912 7.924 -16.176 1.00 76.06 92 GLY A N 1
ATOM 694 C CA . GLY A 1 92 ? -2.833 7.088 -16.953 1.00 76.06 92 GLY A CA 1
ATOM 695 C C . GLY A 1 92 ? -2.532 5.589 -16.889 1.00 76.06 92 GLY A C 1
ATOM 696 O O . GLY A 1 92 ? -3.319 4.792 -17.395 1.00 76.06 92 GLY A O 1
ATOM 697 N N . HIS A 1 93 ? -1.408 5.188 -16.291 1.00 79.31 93 HIS A N 1
ATOM 698 C CA . HIS A 1 93 ? -0.999 3.793 -16.268 1.00 79.31 93 HIS A CA 1
ATOM 699 C C . HIS A 1 93 ? -1.928 2.949 -15.385 1.00 79.31 93 HIS A C 1
ATOM 701 O O . HIS A 1 93 ? -2.307 3.356 -14.284 1.00 79.31 93 HIS A O 1
ATOM 707 N N . MET A 1 94 ? -2.254 1.733 -15.832 1.00 75.19 94 MET A N 1
ATOM 708 C CA . MET A 1 94 ? -3.214 0.845 -15.159 1.00 75.19 94 MET A CA 1
ATOM 709 C C . MET A 1 94 ? -2.855 0.581 -13.687 1.00 75.19 94 MET A C 1
ATOM 711 O O . MET A 1 94 ? -3.739 0.543 -12.835 1.00 75.19 94 MET A O 1
ATOM 715 N N . LEU A 1 95 ? -1.561 0.450 -13.377 1.00 72.31 95 LEU A N 1
ATOM 716 C CA . LEU A 1 95 ? -1.077 0.256 -12.003 1.00 72.31 95 LEU A CA 1
ATOM 717 C C . LEU A 1 95 ? -1.352 1.468 -11.103 1.00 72.31 95 LEU A C 1
ATOM 719 O O . LEU A 1 95 ? -1.810 1.298 -9.976 1.00 72.31 95 LEU A O 1
ATOM 723 N N . VAL A 1 96 ? -1.143 2.685 -11.615 1.00 78.00 96 VAL A N 1
ATOM 724 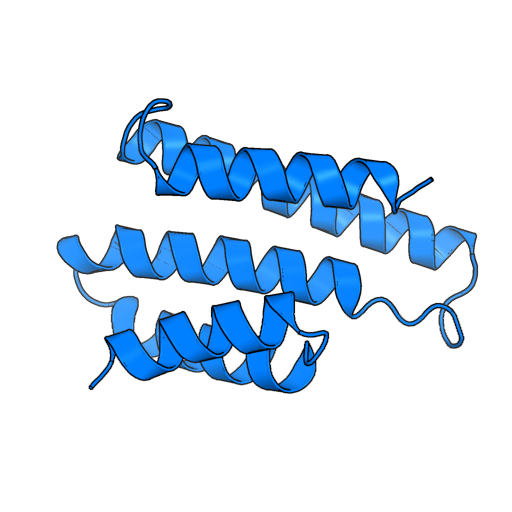C CA . VAL A 1 96 ? -1.438 3.925 -10.882 1.00 78.00 96 VAL A CA 1
ATOM 725 C C . VAL A 1 96 ? -2.940 4.041 -10.658 1.00 78.00 96 VAL A C 1
ATOM 727 O O . VAL A 1 96 ? -3.380 4.269 -9.537 1.00 78.00 96 VAL A O 1
ATOM 730 N N . GLN A 1 97 ? -3.751 3.793 -11.689 1.00 79.62 97 GLN A N 1
ATOM 731 C CA . GLN A 1 97 ? -5.209 3.830 -11.556 1.00 79.62 97 GLN A CA 1
ATOM 732 C C . GLN A 1 97 ? -5.739 2.788 -10.560 1.00 79.62 97 GLN A C 1
ATOM 734 O O . GLN A 1 97 ? -6.624 3.093 -9.756 1.00 79.62 97 GLN A O 1
ATOM 739 N N . GLY A 1 98 ? -5.193 1.569 -10.594 1.00 78.88 98 GLY A N 1
ATOM 740 C CA . GLY A 1 98 ? -5.527 0.503 -9.653 1.00 78.88 98 GLY A CA 1
ATOM 741 C C . GLY A 1 98 ? -5.185 0.885 -8.214 1.00 78.88 98 GLY A C 1
ATOM 742 O O . GLY A 1 98 ? -6.051 0.810 -7.341 1.00 78.88 98 GLY A O 1
ATOM 743 N N . ALA A 1 99 ? -3.961 1.365 -7.983 1.00 79.56 99 ALA A N 1
ATOM 744 C CA . ALA A 1 99 ? -3.503 1.787 -6.665 1.00 79.56 99 ALA A CA 1
ATOM 745 C C . ALA A 1 99 ? -4.310 2.980 -6.124 1.00 79.56 99 ALA A C 1
ATOM 747 O O . ALA A 1 99 ? -4.767 2.935 -4.984 1.00 79.56 99 ALA A O 1
ATOM 748 N N . THR A 1 100 ? -4.590 3.990 -6.955 1.00 83.25 100 THR A N 1
ATOM 749 C CA . THR A 1 100 ? -5.430 5.149 -6.602 1.00 83.25 100 THR A CA 1
ATOM 750 C C . THR A 1 100 ? -6.852 4.736 -6.233 1.00 83.25 100 THR A C 1
ATOM 752 O O . THR A 1 100 ? -7.399 5.194 -5.226 1.00 83.25 100 THR A O 1
ATOM 755 N N . ARG A 1 101 ? -7.471 3.832 -7.006 1.00 81.44 101 ARG A N 1
ATOM 756 C CA . ARG A 1 101 ? -8.812 3.318 -6.691 1.00 81.44 101 ARG A CA 1
ATOM 757 C C . ARG A 1 101 ? -8.818 2.586 -5.350 1.00 81.44 101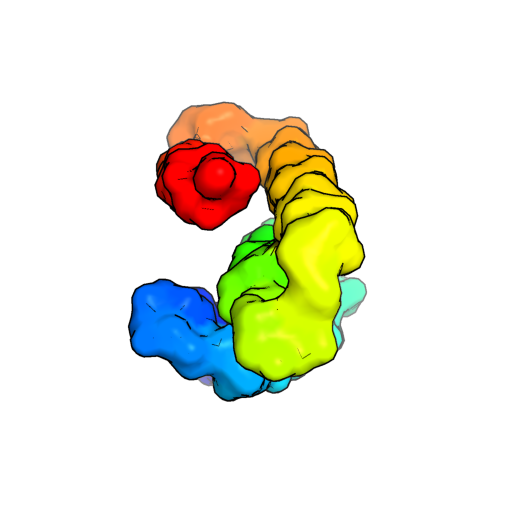 ARG A C 1
ATOM 759 O O . ARG A 1 101 ? -9.746 2.771 -4.565 1.00 81.44 101 ARG A O 1
ATOM 766 N N . TYR A 1 102 ? -7.796 1.777 -5.090 1.00 76.44 102 TYR A N 1
ATOM 767 C CA . TYR A 1 102 ? -7.683 1.015 -3.850 1.00 76.44 102 TYR A CA 1
ATOM 768 C C . TYR A 1 102 ? -7.409 1.921 -2.642 1.00 76.44 102 TYR A C 1
ATOM 770 O O . TYR A 1 102 ? -8.067 1.784 -1.614 1.00 76.44 102 TYR A O 1
ATOM 778 N N . TYR A 1 103 ? -6.539 2.922 -2.784 1.00 83.25 103 TYR A N 1
ATOM 779 C CA . TYR A 1 103 ? -6.336 3.978 -1.788 1.00 83.25 103 TYR A CA 1
ATOM 780 C C . TYR A 1 103 ? -7.655 4.680 -1.426 1.00 83.25 103 TYR A C 1
ATOM 782 O O . TYR A 1 103 ? -7.992 4.814 -0.249 1.00 83.25 103 TYR A O 1
ATOM 790 N N . GLY A 1 104 ? -8.475 5.013 -2.428 1.00 82.69 104 GLY A N 1
ATOM 791 C CA . GLY A 1 104 ? -9.815 5.563 -2.213 1.00 82.69 104 GLY A CA 1
ATOM 792 C C . GLY A 1 104 ? -10.770 4.627 -1.457 1.00 82.69 104 GLY A C 1
ATOM 793 O O . GLY A 1 104 ? -11.667 5.104 -0.763 1.00 82.69 104 GLY A O 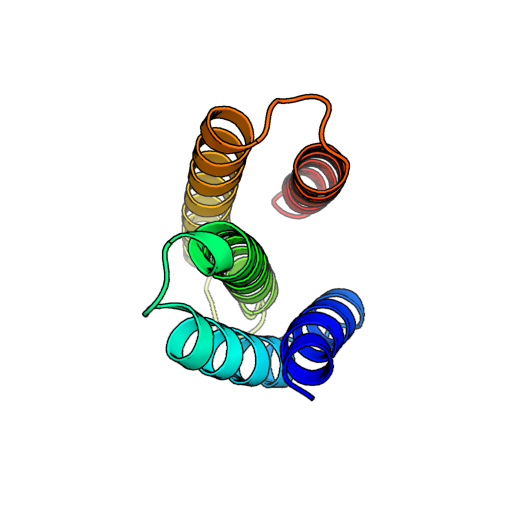1
ATOM 794 N N . GLN A 1 105 ? -10.598 3.304 -1.551 1.00 81.69 105 GLN A N 1
ATOM 795 C CA . GLN A 1 105 ? -11.354 2.344 -0.735 1.00 81.69 105 GLN A CA 1
ATOM 796 C C . GLN A 1 105 ? -10.867 2.329 0.717 1.00 81.69 105 GLN A C 1
ATOM 798 O O . GLN A 1 105 ? -11.693 2.281 1.626 1.00 81.69 105 GLN A O 1
ATOM 803 N N . LEU A 1 106 ? -9.554 2.409 0.948 1.00 79.81 106 LEU A N 1
ATOM 804 C CA . LEU A 1 106 ? -8.979 2.451 2.298 1.00 79.81 106 LEU A CA 1
ATOM 805 C C . LEU A 1 106 ? -9.367 3.732 3.048 1.00 79.81 106 LEU A C 1
ATOM 807 O O . LEU A 1 106 ? -9.754 3.657 4.211 1.00 79.81 106 LEU A O 1
ATOM 811 N N . LEU A 1 107 ? -9.397 4.883 2.366 1.00 82.88 107 LEU A N 1
ATOM 812 C CA . LEU A 1 107 ? -9.877 6.154 2.931 1.00 82.88 107 LEU A CA 1
ATOM 813 C C . LEU A 1 107 ? -11.314 6.090 3.469 1.00 82.88 107 LEU A C 1
ATOM 815 O O . LEU A 1 107 ? -11.663 6.811 4.400 1.00 82.88 107 LEU A O 1
ATOM 819 N N . LYS A 1 108 ? -12.171 5.245 2.885 1.00 81.25 108 LYS A N 1
ATOM 820 C CA . LYS A 1 108 ? -13.552 5.061 3.360 1.00 81.25 108 LYS A CA 1
ATOM 821 C C . LYS A 1 108 ? -13.628 4.211 4.627 1.00 81.25 108 LYS A C 1
ATOM 823 O O . LYS A 1 108 ? -14.611 4.316 5.345 1.00 81.25 108 LYS A O 1
ATOM 828 N N . LEU A 1 109 ? -12.622 3.371 4.863 1.00 74.56 109 LEU A N 1
ATOM 829 C CA . LEU A 1 109 ? -12.543 2.453 6.001 1.00 74.56 109 LEU A CA 1
ATOM 830 C C . LEU A 1 109 ? -11.833 3.061 7.213 1.00 74.56 109 LEU A C 1
ATOM 832 O O . LEU A 1 109 ? -12.019 2.570 8.317 1.00 74.56 109 LEU A O 1
ATOM 836 N N . ALA A 1 110 ? -11.026 4.105 7.013 1.00 70.06 110 ALA A N 1
ATOM 837 C CA . ALA A 1 110 ? -10.347 4.849 8.077 1.00 70.06 110 ALA A CA 1
ATOM 838 C C . ALA A 1 110 ? -11.257 5.867 8.807 1.00 70.06 110 ALA A C 1
ATOM 840 O O . ALA A 1 110 ? -10.749 6.773 9.462 1.00 70.06 110 ALA A O 1
ATOM 841 N N . ARG A 1 111 ? -12.583 5.766 8.644 1.00 59.44 111 ARG A N 1
ATOM 842 C CA . ARG A 1 111 ? -13.596 6.635 9.265 1.00 59.44 111 ARG A CA 1
ATOM 843 C C . ARG A 1 111 ? -14.283 5.905 10.408 1.00 59.44 111 ARG A C 1
ATOM 845 O O . ARG A 1 111 ? -14.585 6.579 11.412 1.00 59.44 111 ARG A O 1
#

Organism: NCBI:txid47790

Secondary structure (DSSP, 8-state):
--HHHHHHHHHHHHHT-HHHHHHHHHHHHHHHTT-GGGHHHHHHHHHHHHHHHHHT--TTTS-HHHHHHHHHHHHHHHHHHHHHHHHHH-TTSHHHHHHHHHHHHHHHH--

Nearest PDB structures (foldseek):
  5bt1-assembly1_A  TM=5.217E-01  e=2.118E-01  Saccharomyces cerevisiae S288C
  5bt1-assembly1_B  TM=3.943E-01  e=4.886E-01  Saccharomyces cerevisiae S288C
  8rte-assembly1_A  TM=5.270E-01  e=2.222E+00  Bacillus phage phi105
  7sqc-assembly1_R0  TM=7.055E-01  e=8.203E+00  Chlamydomonas reinhardtii
  2rld-assembly1_E  TM=5.327E-01  e=2.886E+00  Bacteroides thetaiotaomicron VPI-5482

Solvent-accessible surface area (backbone atoms only — not comparable to full-atom values): 5901 Å² total; per-residue (Å²): 131,62,71,55,39,41,52,47,13,50,49,27,41,73,72,68,39,28,68,60,12,44,52,30,20,49,56,37,27,69,70,26,72,82,44,83,86,31,46,61,59,26,53,52,26,50,39,50,40,31,51,22,53,41,70,60,58,51,77,90,79,41,59,71,69,59,43,50,50,54,38,50,55,28,48,55,51,34,52,51,47,47,51,57,46,21,76,71,68,38,68,85,31,68,67,37,47,51,50,53,55,49,51,58,53,50,63,67,69,78,111

Mean predicted aligned error: 8.93 Å